Protein AF-A0A9P7E5F8-F1 (afdb_monomer)

pLDDT: mean 73.43, std 16.55, range [39.31, 91.19]

Radius of gyration: 19.7 Å; Cα contacts (8 Å, |Δi|>4): 73; chains: 1; bounding box: 58×40×44 Å

Secondary structure (DSSP, 8-state):
--HHHHHHHHHHHHHHT--HHHHHHHHHHHHHHHHHHHHHHHHHHHHHTTT-TT-GGGTTTTEEEETTEEEE--SHHHHHHHHHHHHHH-HHHHHHHHTSHHHHHHHTT--S----S-TT---

Solvent-accessible surface area (backbone atoms only — not comparable to full-atom values): 7312 Å² total; per-residue (Å²): 135,65,72,68,59,58,54,53,51,51,55,51,55,58,62,74,67,57,48,71,69,55,51,51,52,50,52,51,52,52,48,52,52,49,51,59,46,22,49,48,41,23,48,49,48,29,58,74,47,76,66,38,64,81,34,79,91,47,71,54,67,46,47,45,77,54,95,88,39,83,38,74,66,80,52,38,62,60,38,17,51,45,42,54,51,45,42,71,72,36,62,68,58,31,53,57,43,62,74,30,79,71,39,58,70,57,57,79,78,57,100,70,71,86,72,72,72,66,92,79,75,75,130

Structure (mmCIF, N/CA/C/O backbone):
data_AF-A0A9P7E5F8-F1
#
_entry.id   AF-A0A9P7E5F8-F1
#
loop_
_atom_site.group_PDB
_atom_site.id
_atom_site.type_symbol
_atom_site.label_atom_id
_atom_site.label_alt_id
_atom_site.label_comp_id
_atom_site.label_asym_id
_atom_site.label_entity_id
_atom_site.label_seq_id
_atom_site.pdbx_PDB_ins_code
_atom_site.Cartn_x
_atom_site.Cartn_y
_atom_site.Cartn_z
_atom_site.occupancy
_atom_site.B_iso_or_equiv
_atom_site.auth_seq_id
_atom_site.auth_comp_id
_atom_site.auth_asym_id
_atom_site.auth_atom_id
_atom_site.pdbx_PDB_model_num
ATOM 1 N N . MET A 1 1 ? 42.928 -17.035 -7.384 1.00 46.00 1 MET A N 1
ATOM 2 C CA . MET A 1 1 ? 42.720 -15.774 -8.132 1.00 46.00 1 MET A CA 1
ATOM 3 C C . MET A 1 1 ? 41.226 -15.575 -8.326 1.00 46.00 1 MET A C 1
ATOM 5 O O . MET A 1 1 ? 40.563 -16.441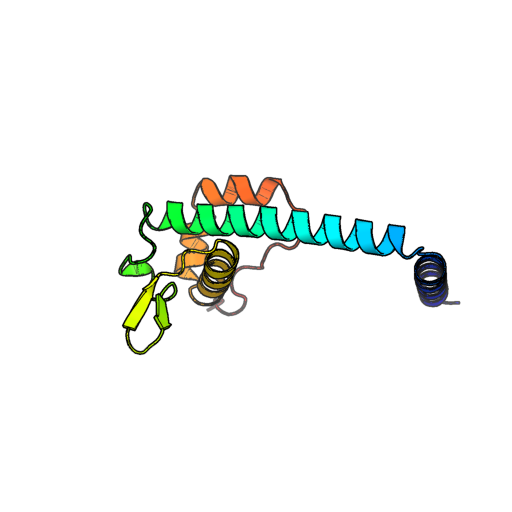 -8.877 1.00 46.00 1 MET A O 1
ATOM 9 N N . CYS A 1 2 ? 40.681 -14.532 -7.701 1.00 41.56 2 CYS A N 1
ATOM 10 C CA . CYS A 1 2 ? 39.291 -14.470 -7.251 1.00 41.56 2 CYS A CA 1
ATOM 11 C C . CYS A 1 2 ? 38.285 -14.128 -8.359 1.00 41.56 2 CYS A C 1
ATOM 13 O O . CYS A 1 2 ? 38.279 -13.017 -8.882 1.00 41.56 2 CYS A O 1
ATOM 15 N N . GLN A 1 3 ? 37.329 -15.032 -8.574 1.00 51.47 3 GLN A N 1
ATOM 16 C CA . GLN A 1 3 ? 36.102 -14.876 -9.376 1.00 51.47 3 GLN A CA 1
ATOM 17 C C . GLN A 1 3 ? 35.307 -13.589 -9.050 1.00 51.47 3 GLN A C 1
ATOM 19 O O . GLN A 1 3 ? 34.567 -13.068 -9.880 1.00 51.47 3 GLN A O 1
ATOM 24 N N . ARG A 1 4 ? 35.533 -13.017 -7.858 1.00 48.59 4 ARG A N 1
ATOM 25 C CA . ARG A 1 4 ? 34.990 -11.727 -7.409 1.00 48.59 4 ARG A CA 1
ATOM 26 C C . ARG A 1 4 ? 35.491 -10.516 -8.210 1.00 48.59 4 ARG A C 1
ATOM 28 O O . ARG A 1 4 ? 34.727 -9.576 -8.388 1.00 48.59 4 ARG A O 1
ATOM 35 N N . LEU A 1 5 ? 36.723 -10.532 -8.727 1.00 54.22 5 LEU A N 1
ATOM 36 C CA . LEU A 1 5 ? 37.266 -9.416 -9.518 1.00 54.22 5 LEU A CA 1
ATOM 37 C C . LEU A 1 5 ? 36.659 -9.358 -10.928 1.00 54.22 5 LEU A C 1
ATOM 39 O O . LEU A 1 5 ? 36.382 -8.273 -11.431 1.00 54.22 5 LEU A O 1
ATOM 43 N N . ILE A 1 6 ? 36.370 -10.517 -11.526 1.00 57.97 6 ILE A N 1
ATOM 44 C CA . ILE A 1 6 ? 35.762 -10.612 -12.862 1.00 57.97 6 ILE A CA 1
ATOM 45 C C . ILE A 1 6 ? 34.313 -10.093 -12.832 1.00 57.97 6 ILE A C 1
ATOM 47 O O . ILE A 1 6 ? 33.937 -9.305 -13.697 1.00 57.97 6 ILE A O 1
ATOM 51 N N . SER A 1 7 ? 33.530 -10.423 -11.794 1.00 55.06 7 SER A N 1
ATOM 52 C CA . SER A 1 7 ? 32.180 -9.856 -11.615 1.00 55.06 7 SER A CA 1
ATOM 53 C C . SER A 1 7 ? 32.179 -8.334 -11.445 1.00 55.06 7 SER A C 1
ATOM 55 O O . SER A 1 7 ? 31.315 -7.664 -12.008 1.00 55.06 7 SER A O 1
ATOM 57 N N . CYS A 1 8 ? 33.141 -7.768 -10.706 1.00 48.47 8 CYS A N 1
ATOM 58 C CA . CYS A 1 8 ? 33.227 -6.316 -10.518 1.00 48.47 8 CYS A CA 1
ATOM 59 C C . CYS A 1 8 ? 33.588 -5.583 -11.817 1.00 48.47 8 CYS A C 1
ATOM 61 O O . CYS A 1 8 ? 33.011 -4.538 -12.108 1.00 48.47 8 CYS A O 1
ATOM 63 N N . ILE A 1 9 ? 34.495 -6.142 -12.622 1.00 61.97 9 ILE A N 1
ATOM 64 C CA . ILE A 1 9 ? 34.887 -5.553 -13.909 1.00 61.97 9 ILE A CA 1
ATOM 65 C C . ILE A 1 9 ? 33.726 -5.620 -14.911 1.00 61.97 9 ILE A C 1
ATOM 67 O O . ILE A 1 9 ? 33.455 -4.630 -15.586 1.00 61.97 9 ILE A O 1
ATOM 71 N N . ILE A 1 10 ? 32.977 -6.728 -14.963 1.00 61.19 10 ILE A N 1
ATOM 72 C CA . ILE A 1 10 ? 31.788 -6.838 -15.827 1.00 61.19 10 ILE A CA 1
ATOM 73 C C . ILE A 1 10 ? 30.707 -5.827 -15.407 1.00 61.19 10 ILE A C 1
ATOM 75 O O . ILE A 1 10 ? 30.150 -5.146 -16.267 1.00 61.19 10 ILE A O 1
ATOM 79 N N . ALA A 1 11 ? 30.457 -5.654 -14.104 1.00 59.22 11 ALA A N 1
ATOM 80 C CA . ALA A 1 11 ? 29.506 -4.657 -13.604 1.00 59.22 11 ALA A CA 1
ATOM 81 C C . ALA A 1 11 ? 29.926 -3.211 -13.944 1.00 59.22 11 ALA A C 1
ATOM 83 O O . ALA A 1 11 ? 29.087 -2.406 -14.350 1.00 59.22 11 ALA A O 1
ATOM 84 N N . LEU A 1 12 ? 31.223 -2.894 -13.845 1.00 59.19 12 LEU A N 1
ATOM 85 C CA . LEU A 1 12 ? 31.776 -1.581 -14.204 1.00 59.19 12 LEU A CA 1
ATOM 86 C C . LEU A 1 12 ? 31.715 -1.310 -15.716 1.00 59.19 12 LEU A C 1
ATOM 88 O O . LEU A 1 12 ? 31.374 -0.205 -16.130 1.00 59.19 12 LEU A O 1
ATOM 92 N N . VAL A 1 13 ? 31.989 -2.311 -16.558 1.00 59.72 13 VAL A N 1
ATOM 93 C CA . VAL A 1 13 ? 31.938 -2.167 -18.025 1.00 59.72 13 VAL A CA 1
ATOM 94 C C . VAL A 1 13 ? 30.499 -2.010 -18.531 1.00 59.72 13 VAL A C 1
ATOM 96 O O . VAL A 1 13 ? 30.261 -1.225 -19.451 1.00 59.72 13 VAL A O 1
ATOM 99 N N . VAL A 1 14 ? 29.531 -2.699 -17.916 1.00 61.72 14 VAL A N 1
ATOM 100 C CA . VAL A 1 14 ? 28.099 -2.540 -18.228 1.00 61.72 14 VAL A CA 1
ATOM 101 C C . VAL A 1 14 ? 27.588 -1.161 -17.794 1.00 61.72 14 VAL A C 1
ATOM 103 O O . VAL A 1 14 ? 26.843 -0.530 -18.542 1.00 61.72 14 VAL A O 1
ATOM 106 N N . ALA A 1 15 ? 28.038 -0.649 -16.645 1.00 59.59 15 ALA A N 1
ATOM 107 C CA . ALA A 1 15 ? 27.686 0.695 -16.186 1.00 59.59 15 ALA A CA 1
ATOM 108 C C . ALA A 1 15 ? 28.272 1.807 -17.084 1.00 59.59 15 ALA A C 1
ATOM 110 O O . ALA A 1 15 ? 27.586 2.788 -17.361 1.00 59.59 15 ALA A O 1
ATOM 111 N N . SER A 1 16 ? 29.494 1.633 -17.604 1.00 59.56 16 SER A N 1
ATOM 112 C CA . SER A 1 16 ? 30.197 2.644 -18.418 1.00 59.56 16 SER A CA 1
ATOM 113 C C . SER A 1 16 ? 29.735 2.761 -19.880 1.00 59.56 16 SER A C 1
ATOM 115 O O . SER A 1 16 ? 30.150 3.692 -20.566 1.00 59.56 16 SER A O 1
ATOM 117 N N . ARG A 1 17 ? 28.885 1.855 -20.391 1.00 59.62 17 ARG A N 1
ATOM 118 C CA . ARG A 1 17 ? 28.356 1.902 -21.779 1.00 59.62 17 ARG A CA 1
ATOM 119 C C . ARG A 1 17 ? 26.875 2.266 -21.880 1.00 59.62 17 ARG A C 1
ATOM 121 O O . ARG A 1 17 ? 26.296 2.190 -22.966 1.00 59.62 17 ARG A O 1
ATOM 128 N N . MET A 1 18 ? 26.235 2.634 -20.776 1.00 59.28 18 MET A N 1
ATOM 129 C CA . MET A 1 18 ? 24.799 2.883 -20.782 1.00 59.28 18 MET A CA 1
ATOM 130 C C . MET A 1 18 ? 24.519 4.295 -21.306 1.00 59.28 18 MET A C 1
ATOM 132 O O . MET A 1 18 ? 24.746 5.291 -20.626 1.00 59.28 18 MET A O 1
ATOM 136 N N . SER A 1 19 ? 24.045 4.386 -22.550 1.00 68.06 19 SER A N 1
ATOM 137 C CA . SER A 1 19 ? 23.567 5.651 -23.111 1.00 68.06 19 SER A CA 1
ATOM 138 C C . SER A 1 19 ? 22.427 6.207 -22.252 1.00 68.06 19 SER A C 1
ATOM 140 O O . SER A 1 19 ? 21.652 5.442 -21.673 1.00 68.06 19 SER A O 1
ATOM 142 N N . HIS A 1 20 ? 22.283 7.535 -22.201 1.00 67.75 20 HIS A N 1
ATOM 143 C CA . HIS A 1 20 ? 21.182 8.190 -21.483 1.00 67.75 20 HIS A CA 1
ATOM 144 C C . HIS A 1 20 ? 19.818 7.576 -21.857 1.00 67.75 20 HIS A C 1
ATOM 146 O O . HIS A 1 20 ? 19.007 7.282 -20.989 1.00 67.75 20 HIS A O 1
ATOM 152 N N . VAL A 1 21 ? 19.616 7.248 -23.140 1.00 62.84 21 VAL A N 1
ATOM 153 C CA . VAL A 1 21 ? 18.409 6.574 -23.651 1.00 62.84 21 VAL A CA 1
ATOM 154 C C . VAL A 1 21 ? 18.222 5.165 -23.066 1.00 62.84 21 VAL A C 1
ATOM 156 O O . VAL A 1 21 ? 17.094 4.771 -22.772 1.00 62.84 21 VAL A O 1
ATOM 159 N N . GLY A 1 22 ? 19.298 4.394 -22.880 1.00 77.94 22 GLY A N 1
ATOM 160 C CA . GLY A 1 22 ? 19.247 3.077 -22.235 1.00 77.94 22 GLY A CA 1
ATOM 161 C C . GLY A 1 22 ? 18.888 3.165 -20.751 1.00 77.94 22 GLY A C 1
ATOM 162 O O . GLY A 1 22 ? 18.049 2.401 -20.275 1.00 77.94 22 GLY A O 1
ATOM 163 N N . TYR A 1 23 ? 19.452 4.149 -20.046 1.00 79.31 23 TYR A N 1
ATOM 164 C CA . TYR A 1 23 ? 19.121 4.420 -18.648 1.00 79.31 23 TYR A CA 1
ATOM 165 C C . TYR A 1 23 ? 17.662 4.868 -18.480 1.00 79.31 23 TYR A C 1
ATOM 167 O O . TYR A 1 23 ? 16.944 4.304 -17.656 1.00 79.31 23 TYR A O 1
ATOM 175 N N . THR A 1 24 ? 17.178 5.805 -19.304 1.00 81.38 24 THR A N 1
ATOM 176 C CA . THR A 1 24 ? 15.774 6.250 -19.267 1.00 81.38 24 THR A CA 1
ATOM 177 C C . THR A 1 24 ? 14.812 5.094 -19.535 1.00 81.38 24 THR A C 1
ATOM 179 O O . THR A 1 24 ? 13.862 4.911 -18.780 1.00 81.38 24 THR A O 1
ATOM 182 N N . LYS A 1 25 ? 15.089 4.242 -20.534 1.00 81.81 25 LYS A N 1
ATOM 183 C CA . LYS A 1 25 ? 14.259 3.058 -20.821 1.00 81.81 25 LYS A CA 1
ATOM 184 C C . LYS A 1 25 ? 14.213 2.075 -19.652 1.00 81.81 25 LYS A C 1
ATOM 186 O O . LYS A 1 25 ? 13.159 1.503 -19.379 1.00 81.81 25 LYS A O 1
ATOM 191 N N . LEU A 1 26 ? 15.336 1.879 -18.961 1.00 84.38 26 LEU A N 1
ATOM 192 C CA . LEU A 1 26 ? 15.389 1.039 -17.766 1.00 84.38 26 LEU A CA 1
ATOM 193 C C . LEU A 1 26 ? 14.565 1.649 -16.624 1.00 84.38 26 LEU A C 1
ATOM 195 O O . LEU A 1 26 ? 13.776 0.942 -16.000 1.00 84.38 26 LEU A O 1
ATOM 199 N N . CYS A 1 27 ? 14.695 2.954 -16.381 1.00 88.00 27 CYS A N 1
ATOM 200 C CA . CYS A 1 27 ? 13.892 3.669 -15.390 1.00 88.00 27 CYS A CA 1
ATOM 201 C C . CYS A 1 27 ? 12.393 3.576 -15.697 1.00 88.00 27 CYS A C 1
ATOM 203 O O . CYS A 1 27 ? 11.612 3.259 -14.800 1.00 88.00 27 CYS A O 1
ATOM 205 N N . ASP A 1 28 ? 11.996 3.756 -16.956 1.00 86.31 28 ASP A N 1
ATOM 206 C CA . ASP A 1 28 ? 10.604 3.627 -17.388 1.00 86.31 28 ASP A CA 1
ATOM 207 C C . ASP A 1 28 ? 10.080 2.204 -17.188 1.00 86.31 28 ASP A C 1
ATOM 209 O O . ASP A 1 28 ? 8.967 2.013 -16.697 1.00 86.31 28 ASP A O 1
ATOM 213 N N . ALA A 1 29 ? 10.877 1.189 -17.532 1.00 84.38 29 ALA A N 1
ATOM 214 C CA . ALA A 1 29 ? 10.509 -0.208 -17.326 1.00 84.38 29 ALA A CA 1
ATOM 215 C C . ALA A 1 29 ? 10.315 -0.524 -15.834 1.00 84.38 29 ALA A C 1
ATOM 217 O O . ALA A 1 29 ? 9.296 -1.106 -15.452 1.00 84.38 29 ALA A O 1
ATOM 218 N N . LEU A 1 30 ? 11.243 -0.082 -14.981 1.00 87.31 30 LEU A N 1
ATOM 219 C CA . LEU A 1 30 ? 11.145 -0.240 -13.528 1.00 87.31 30 LEU A CA 1
ATOM 220 C C . LEU A 1 30 ? 9.939 0.513 -12.960 1.00 87.31 30 LEU A C 1
ATOM 222 O O . LEU A 1 30 ? 9.241 -0.011 -12.091 1.00 87.31 30 LEU A O 1
ATOM 226 N N . GLN A 1 31 ? 9.659 1.715 -13.461 1.00 85.25 31 GLN A N 1
ATOM 227 C CA . GLN A 1 31 ? 8.507 2.500 -13.035 1.00 85.25 31 GLN A CA 1
ATOM 228 C C . GLN A 1 31 ? 7.194 1.813 -13.419 1.00 85.25 31 GLN A C 1
ATOM 230 O O . GLN A 1 31 ? 6.311 1.682 -12.574 1.00 85.25 31 GLN A O 1
ATOM 235 N N . ARG A 1 32 ? 7.075 1.298 -14.649 1.00 83.81 32 ARG A N 1
ATOM 236 C CA . ARG A 1 32 ? 5.898 0.527 -15.091 1.00 83.81 32 ARG A CA 1
ATOM 237 C C . ARG A 1 32 ? 5.687 -0.718 -14.239 1.00 83.81 32 ARG A C 1
ATOM 239 O O . ARG A 1 32 ? 4.560 -0.990 -13.837 1.00 83.81 32 ARG A O 1
ATOM 246 N N . GLN A 1 33 ? 6.757 -1.447 -13.919 1.00 82.44 33 GLN A N 1
ATOM 247 C CA . GLN A 1 33 ? 6.673 -2.613 -13.037 1.00 82.44 33 GLN A CA 1
ATOM 248 C C . GLN A 1 33 ? 6.191 -2.238 -11.631 1.00 82.44 33 GLN A C 1
ATOM 250 O O . GLN A 1 33 ? 5.327 -2.923 -11.084 1.00 82.44 33 GLN A O 1
ATOM 255 N N . ARG A 1 34 ? 6.711 -1.143 -11.060 1.00 85.88 34 ARG A N 1
ATOM 256 C CA . ARG A 1 34 ? 6.285 -0.636 -9.745 1.00 85.88 34 ARG A CA 1
ATOM 257 C C . ARG A 1 34 ? 4.816 -0.235 -9.750 1.00 85.88 34 ARG A C 1
ATOM 259 O O . ARG A 1 34 ? 4.082 -0.699 -8.892 1.00 85.88 34 ARG A O 1
ATOM 266 N N . VAL A 1 35 ? 4.373 0.524 -10.753 1.00 86.50 35 VAL A N 1
ATOM 267 C CA . VAL A 1 35 ? 2.962 0.923 -10.896 1.00 86.50 35 VAL A CA 1
ATOM 268 C C . VAL A 1 35 ? 2.060 -0.302 -11.031 1.00 86.50 35 VAL A C 1
ATOM 270 O O . VAL A 1 35 ? 1.085 -0.422 -10.302 1.00 86.50 35 VAL A O 1
ATOM 273 N N . ALA A 1 36 ? 2.413 -1.257 -11.896 1.00 85.00 36 ALA A N 1
ATOM 274 C CA . ALA A 1 36 ? 1.627 -2.477 -12.069 1.00 85.00 36 ALA A CA 1
ATOM 275 C C . ALA A 1 36 ? 1.549 -3.317 -10.786 1.00 85.00 36 ALA A C 1
ATOM 277 O O . ALA A 1 36 ? 0.560 -4.017 -10.566 1.00 85.00 36 ALA A O 1
ATOM 278 N N . ARG A 1 37 ? 2.597 -3.290 -9.956 1.00 84.94 37 ARG A N 1
ATOM 279 C CA . 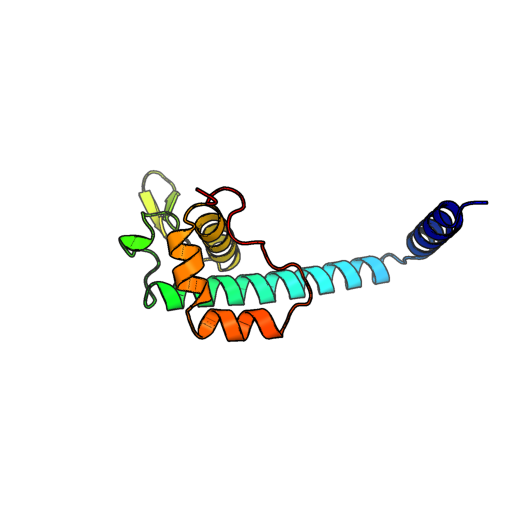ARG A 1 37 ? 2.591 -3.918 -8.635 1.00 84.94 37 ARG A CA 1
ATOM 280 C C . ARG A 1 37 ? 1.702 -3.148 -7.663 1.00 84.94 37 ARG A C 1
ATOM 282 O O . ARG A 1 37 ? 0.856 -3.766 -7.035 1.00 84.94 37 ARG A O 1
ATOM 289 N N . ASP A 1 38 ? 1.852 -1.831 -7.569 1.00 86.56 38 ASP A N 1
ATOM 290 C CA . ASP A 1 38 ? 1.065 -1.008 -6.649 1.00 86.56 38 ASP A CA 1
ATOM 291 C C . ASP A 1 38 ? -0.435 -1.081 -6.977 1.00 86.56 38 ASP A C 1
ATOM 293 O O . ASP A 1 38 ? -1.253 -1.238 -6.078 1.00 86.56 38 ASP A O 1
ATOM 297 N N . THR A 1 39 ? -0.819 -1.077 -8.256 1.00 88.19 39 THR A N 1
ATOM 298 C CA . THR A 1 39 ? -2.219 -1.283 -8.662 1.00 88.19 39 THR A CA 1
ATOM 299 C C . THR A 1 39 ? -2.753 -2.643 -8.208 1.00 88.19 39 THR A C 1
ATOM 301 O O . THR A 1 39 ? -3.881 -2.728 -7.724 1.00 88.19 39 THR A O 1
ATOM 304 N N . ARG A 1 40 ? -1.947 -3.709 -8.305 1.00 86.31 40 ARG A N 1
ATOM 305 C CA . ARG A 1 40 ? -2.326 -5.048 -7.822 1.00 86.31 40 ARG A CA 1
ATOM 306 C C . ARG A 1 40 ? -2.458 -5.091 -6.303 1.00 86.31 40 ARG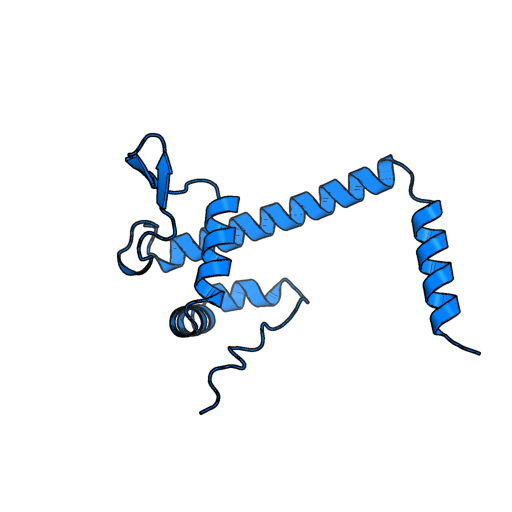 A C 1
ATOM 308 O O . ARG A 1 40 ? -3.481 -5.545 -5.807 1.00 86.31 40 ARG A O 1
ATOM 315 N N . ASP A 1 41 ? -1.470 -4.573 -5.579 1.00 86.44 41 ASP A N 1
ATOM 316 C CA . ASP A 1 41 ? -1.465 -4.523 -4.112 1.00 86.44 41 ASP A CA 1
ATOM 317 C C . ASP A 1 41 ? -2.644 -3.677 -3.585 1.00 86.44 41 ASP A C 1
ATOM 319 O O . ASP A 1 41 ? -3.297 -4.044 -2.610 1.00 86.44 41 ASP A O 1
ATOM 323 N N . ALA A 1 42 ? -2.974 -2.570 -4.255 1.00 88.81 42 ALA A N 1
ATOM 324 C CA . ALA A 1 42 ? -4.128 -1.744 -3.913 1.00 88.81 42 ALA A CA 1
ATOM 325 C C . ALA A 1 42 ? -5.462 -2.445 -4.207 1.00 88.81 42 ALA A C 1
ATOM 327 O O . ALA A 1 42 ? -6.394 -2.351 -3.407 1.00 88.81 42 ALA A O 1
ATOM 328 N N . ALA A 1 43 ? -5.567 -3.161 -5.331 1.00 88.94 43 ALA A N 1
ATOM 329 C CA . ALA A 1 43 ? -6.748 -3.958 -5.661 1.00 88.94 43 ALA A CA 1
ATOM 330 C C . ALA A 1 43 ? -6.947 -5.116 -4.671 1.00 88.94 43 ALA A C 1
ATOM 332 O O . ALA A 1 43 ? -8.074 -5.366 -4.244 1.00 88.94 43 ALA A O 1
ATOM 333 N N . ALA A 1 44 ? -5.858 -5.768 -4.260 1.00 86.56 44 ALA A N 1
ATOM 334 C CA . ALA A 1 44 ? -5.833 -6.778 -3.209 1.00 86.56 44 ALA A CA 1
ATOM 335 C C . ALA A 1 44 ? -6.352 -6.216 -1.880 1.00 86.56 44 ALA A C 1
ATOM 337 O O . ALA A 1 44 ? -7.310 -6.755 -1.331 1.00 86.56 44 ALA A O 1
ATOM 338 N N . ALA A 1 45 ? -5.802 -5.086 -1.422 1.00 88.56 45 ALA A N 1
ATOM 339 C CA . ALA A 1 45 ? -6.255 -4.418 -0.203 1.00 88.56 45 ALA A CA 1
ATOM 340 C C . ALA A 1 45 ? -7.752 -4.080 -0.266 1.00 88.56 45 ALA A C 1
ATOM 342 O O . ALA A 1 45 ? -8.512 -4.416 0.640 1.00 88.56 45 ALA A O 1
ATOM 343 N N . ARG A 1 46 ? -8.205 -3.465 -1.367 1.00 89.56 46 ARG A N 1
ATOM 344 C CA . ARG A 1 46 ? -9.626 -3.143 -1.567 1.00 89.56 46 ARG A CA 1
ATOM 345 C C . ARG A 1 46 ? -10.487 -4.402 -1.524 1.00 89.56 46 ARG A C 1
ATOM 347 O O . ARG A 1 46 ? -11.486 -4.402 -0.822 1.00 89.56 46 ARG A O 1
ATOM 354 N N . SER A 1 47 ? -10.096 -5.466 -2.220 1.00 88.06 47 SER A N 1
ATOM 355 C CA . SER A 1 47 ? -10.858 -6.722 -2.256 1.00 88.06 47 SER A CA 1
ATOM 356 C C . SER A 1 47 ? -10.922 -7.390 -0.882 1.00 88.06 47 SER A C 1
ATOM 358 O O . SER A 1 47 ? -11.984 -7.856 -0.478 1.00 88.06 47 SER A O 1
ATOM 360 N N . PHE A 1 48 ? -9.819 -7.367 -0.130 1.00 85.94 48 PHE A N 1
ATOM 361 C CA . PHE A 1 48 ? -9.739 -7.936 1.214 1.00 85.94 48 PHE A CA 1
ATOM 362 C C . PHE A 1 48 ? -10.692 -7.247 2.200 1.00 85.94 48 PHE A C 1
ATOM 364 O O . PHE A 1 48 ? -11.340 -7.914 3.001 1.00 85.94 48 PHE A O 1
ATOM 371 N N . PHE A 1 49 ? -10.835 -5.922 2.109 1.00 85.94 49 PHE A N 1
ATOM 372 C CA . PHE A 1 49 ? -11.768 -5.157 2.945 1.00 85.94 49 PHE A CA 1
ATOM 373 C C . PHE A 1 49 ? -13.161 -4.974 2.312 1.00 85.94 49 PHE A C 1
ATOM 375 O O . PHE A 1 49 ? -13.895 -4.057 2.684 1.00 85.94 49 PHE A O 1
ATOM 382 N N . GLY A 1 50 ? -13.537 -5.800 1.328 1.00 83.19 50 GLY A N 1
ATOM 383 C CA . GLY A 1 50 ? -14.866 -5.744 0.703 1.00 83.19 50 GLY A CA 1
ATOM 384 C C . GLY A 1 50 ? -15.157 -4.434 -0.042 1.00 83.19 50 GLY A C 1
ATOM 385 O O . GLY A 1 50 ? -16.296 -3.987 -0.110 1.00 83.19 50 GLY A O 1
ATOM 386 N N . GLY A 1 51 ? -14.121 -3.778 -0.559 1.00 83.38 51 GLY A N 1
ATOM 387 C CA . GLY A 1 51 ? -14.186 -2.502 -1.271 1.00 83.38 51 GLY A CA 1
ATOM 388 C C . GLY A 1 51 ? -14.090 -1.266 -0.374 1.00 83.38 51 GLY A C 1
ATOM 389 O O . GLY A 1 51 ? -13.945 -0.162 -0.900 1.00 83.38 51 GLY A O 1
ATOM 390 N N . ASN A 1 52 ? -14.112 -1.420 0.955 1.00 85.31 52 ASN A N 1
ATOM 391 C CA . ASN A 1 52 ? -14.080 -0.296 1.887 1.00 85.31 52 ASN A CA 1
ATOM 392 C C . ASN A 1 52 ? -12.764 -0.230 2.676 1.00 85.31 52 ASN A C 1
ATOM 394 O O . ASN A 1 52 ? -12.556 -0.959 3.639 1.00 85.31 52 ASN A O 1
ATOM 398 N N . LEU A 1 53 ? -11.885 0.708 2.315 1.00 85.12 53 LEU A N 1
ATOM 399 C CA . LEU A 1 53 ? -10.625 0.936 3.040 1.00 85.12 53 LEU A CA 1
ATOM 400 C C . LEU A 1 53 ? -10.820 1.629 4.404 1.00 85.12 53 LEU A C 1
ATOM 402 O O . LEU A 1 53 ? -9.857 1.761 5.157 1.00 85.12 53 LEU A O 1
ATOM 406 N N . ASP A 1 54 ? -12.043 2.059 4.731 1.00 84.88 54 ASP A N 1
ATOM 407 C CA . ASP A 1 54 ? -12.428 2.551 6.060 1.00 84.88 54 ASP A CA 1
ATOM 408 C C . ASP A 1 54 ? -13.056 1.461 6.950 1.00 84.88 54 ASP A C 1
ATOM 410 O O . ASP A 1 54 ? -13.821 1.724 7.878 1.00 84.88 54 ASP A O 1
ATOM 414 N N . HIS A 1 55 ? -12.789 0.193 6.647 1.00 80.12 55 HIS A N 1
ATOM 415 C CA . HIS A 1 55 ? -13.269 -0.900 7.479 1.00 80.12 55 HIS A CA 1
ATOM 416 C C . HIS A 1 55 ? -12.612 -0.862 8.872 1.00 80.12 55 HIS A C 1
ATOM 418 O O . HIS A 1 55 ? -11.423 -0.565 8.997 1.00 80.12 55 HIS A O 1
ATOM 424 N N . LEU A 1 56 ? -13.344 -1.248 9.926 1.00 78.81 56 LEU A N 1
ATOM 425 C CA . LEU A 1 56 ? -12.816 -1.314 11.303 1.00 78.81 56 LEU A CA 1
ATOM 426 C C . LEU A 1 56 ? -11.549 -2.182 11.401 1.00 78.81 56 LEU A C 1
ATOM 428 O O . LEU A 1 56 ? -10.610 -1.847 12.117 1.00 78.81 56 LEU A O 1
ATOM 432 N N . ALA A 1 57 ? -11.498 -3.259 10.613 1.00 73.94 57 ALA A N 1
ATOM 433 C CA . ALA A 1 57 ? -10.336 -4.148 10.515 1.00 73.94 57 ALA A CA 1
ATOM 434 C C . ALA A 1 57 ? -9.077 -3.471 9.941 1.00 73.94 57 ALA A C 1
ATOM 436 O O . ALA A 1 57 ? -7.974 -3.937 10.197 1.00 73.94 57 ALA A O 1
ATOM 437 N N . ALA A 1 58 ? -9.222 -2.379 9.184 1.00 77.81 58 ALA A N 1
ATOM 438 C CA . ALA A 1 58 ? -8.093 -1.602 8.685 1.00 77.81 58 ALA A CA 1
ATOM 439 C C . ALA A 1 58 ? -7.541 -0.616 9.729 1.00 77.81 58 ALA A C 1
ATOM 441 O O . ALA A 1 58 ? -6.534 0.036 9.463 1.00 77.81 58 ALA A O 1
ATOM 442 N N . GLN A 1 59 ? -8.202 -0.471 10.888 1.00 79.75 59 GLN A N 1
ATOM 443 C CA . GLN A 1 59 ? -7.770 0.361 12.022 1.00 79.75 59 GLN A CA 1
ATOM 444 C C . GLN A 1 59 ? -7.405 1.809 11.635 1.00 79.75 59 GLN A C 1
ATOM 446 O O . GLN A 1 59 ? -6.552 2.443 12.247 1.00 79.75 59 GLN A O 1
ATOM 451 N N . GLY A 1 60 ? -8.027 2.345 10.579 1.00 83.31 60 GLY A N 1
ATOM 452 C CA . GLY A 1 60 ? -7.717 3.680 10.065 1.00 83.31 60 GLY A CA 1
ATOM 453 C C . GLY A 1 60 ? -6.346 3.818 9.386 1.00 83.31 60 GLY A C 1
ATOM 454 O O . GLY A 1 60 ? -5.946 4.936 9.079 1.00 83.31 60 GLY A O 1
ATOM 455 N N 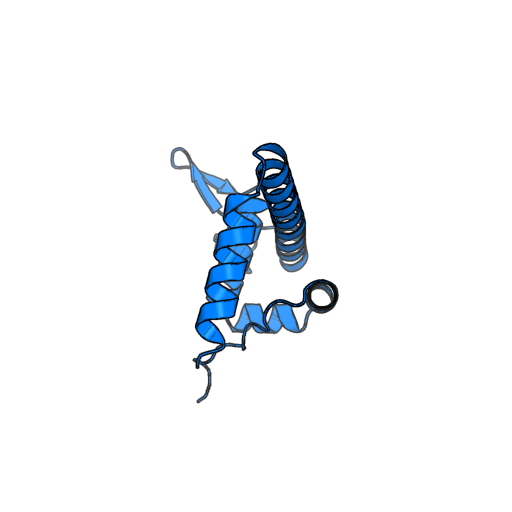. MET A 1 61 ? -5.637 2.726 9.082 1.00 85.81 61 MET A N 1
ATOM 456 C CA . MET A 1 61 ? -4.301 2.752 8.457 1.00 85.81 61 MET A CA 1
ATOM 457 C C . MET A 1 61 ? -4.287 3.387 7.060 1.00 85.81 61 MET A C 1
ATOM 459 O O . MET A 1 61 ? -3.270 3.934 6.631 1.00 85.81 61 MET A O 1
ATOM 463 N N . PHE A 1 62 ? -5.426 3.362 6.363 1.00 90.00 62 PHE A N 1
ATOM 464 C CA . PHE A 1 62 ? -5.618 4.035 5.075 1.00 90.00 62 PHE A CA 1
ATOM 465 C C . PHE A 1 62 ? -6.149 5.466 5.214 1.00 90.00 62 PHE A C 1
ATOM 467 O O . PHE A 1 62 ? -6.543 6.069 4.216 1.00 90.00 62 PHE A O 1
ATOM 474 N N . LYS A 1 63 ? -6.183 6.034 6.423 1.00 89.88 63 LYS A N 1
ATOM 475 C CA . LYS A 1 63 ? -6.535 7.437 6.649 1.00 89.88 63 LYS A CA 1
ATOM 476 C C . LYS A 1 63 ? -5.282 8.275 6.846 1.00 89.88 63 LYS A C 1
ATOM 478 O O . LYS A 1 63 ? -4.286 7.837 7.411 1.00 89.88 63 LYS A O 1
ATOM 483 N N . TYR A 1 64 ? -5.350 9.518 6.396 1.00 89.12 64 TYR A N 1
ATOM 484 C CA . TYR A 1 64 ? -4.349 10.536 6.674 1.00 89.12 64 TYR A CA 1
ATOM 485 C C . TYR A 1 64 ? -5.036 11.846 7.052 1.00 89.12 64 TYR A C 1
ATOM 487 O O . TYR A 1 64 ? -6.145 12.130 6.597 1.00 89.12 64 TYR A O 1
ATOM 4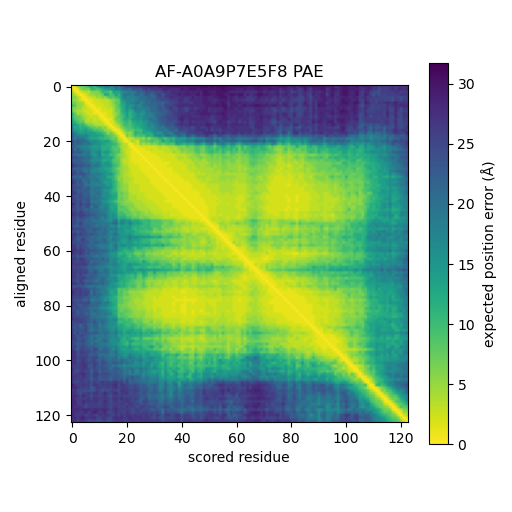95 N N . ALA A 1 65 ? -4.390 12.656 7.888 1.00 86.88 65 ALA A N 1
ATOM 496 C CA . ALA A 1 65 ? -4.911 13.968 8.242 1.00 86.88 65 ALA A CA 1
ATOM 497 C C . ALA A 1 65 ? -4.552 14.984 7.151 1.00 86.88 65 ALA A C 1
ATOM 499 O O . ALA A 1 65 ? -3.383 15.137 6.785 1.00 86.88 65 ALA A O 1
ATOM 500 N N . LYS A 1 66 ? -5.550 15.709 6.643 1.00 89.06 66 LYS A N 1
ATOM 501 C CA . LYS A 1 66 ? -5.342 16.874 5.777 1.00 89.06 66 LYS A CA 1
ATOM 502 C C . LYS A 1 66 ? -6.186 18.026 6.295 1.00 89.06 66 LYS A C 1
ATOM 504 O O . LYS A 1 66 ? -7.404 17.908 6.365 1.00 89.06 66 LYS A O 1
ATOM 509 N N . SER A 1 67 ? -5.529 19.130 6.653 1.00 88.56 67 SER A N 1
ATOM 510 C CA . SER A 1 67 ? -6.193 20.311 7.226 1.00 88.56 67 SER A CA 1
ATOM 511 C C . SER A 1 67 ? -7.043 19.976 8.464 1.00 88.56 67 SER A C 1
ATOM 513 O O . SER A 1 67 ? -8.157 20.462 8.603 1.00 88.56 67 SER A O 1
ATOM 515 N N . GLY A 1 68 ? -6.544 19.086 9.330 1.00 88.00 68 GLY A N 1
ATOM 516 C CA . GLY A 1 68 ? -7.245 18.648 10.545 1.00 88.00 68 GLY A CA 1
ATOM 517 C C . GLY A 1 68 ? -8.380 17.639 10.325 1.00 88.00 68 GLY A C 1
ATOM 518 O O . GLY A 1 68 ? -8.901 17.108 11.298 1.00 88.00 68 GLY A O 1
ATOM 519 N N . LEU A 1 69 ? -8.735 17.322 9.076 1.00 87.56 69 LEU A N 1
ATOM 520 C CA . LEU A 1 69 ? -9.796 16.367 8.757 1.00 87.56 69 LEU A CA 1
ATOM 521 C C . LEU A 1 69 ? -9.212 15.009 8.327 1.00 87.56 69 LEU A C 1
ATOM 523 O O . LEU A 1 69 ? -8.261 14.980 7.533 1.00 87.56 69 LEU A O 1
ATOM 527 N N . PRO A 1 70 ? -9.763 13.878 8.813 1.00 85.94 70 PRO A N 1
ATOM 528 C CA . PRO A 1 70 ? -9.355 12.556 8.362 1.00 85.94 70 PRO A CA 1
ATOM 529 C C . PRO A 1 70 ? -9.829 12.334 6.924 1.00 85.94 70 PRO A C 1
ATOM 531 O O . PRO A 1 70 ? -11.015 12.442 6.616 1.00 85.94 70 PRO A O 1
ATOM 534 N N . LYS A 1 71 ? -8.895 12.008 6.033 1.00 87.88 71 LYS A N 1
ATOM 535 C CA . LYS A 1 71 ? -9.165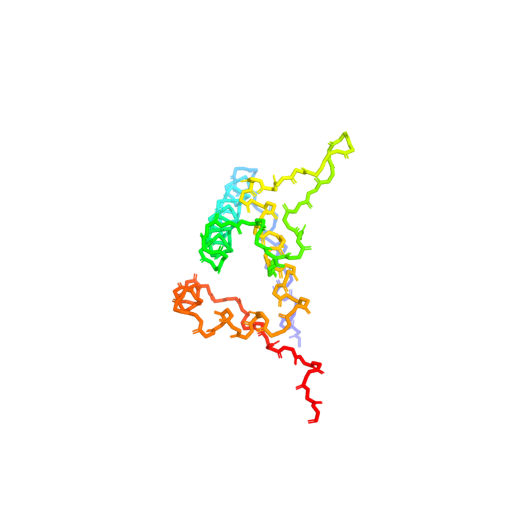 11.720 4.626 1.00 87.88 71 LYS A CA 1
ATOM 536 C C . LYS A 1 71 ? -8.683 10.323 4.267 1.00 87.88 71 LYS A C 1
ATOM 538 O O . LYS A 1 71 ? -7.607 9.904 4.686 1.00 87.88 71 LYS A O 1
ATOM 543 N N . LEU A 1 72 ? -9.480 9.610 3.476 1.00 90.06 72 LEU A N 1
ATOM 544 C CA . LEU A 1 72 ? -9.135 8.279 2.993 1.00 90.06 72 LEU A CA 1
ATOM 545 C C . LEU A 1 72 ? -8.103 8.363 1.859 1.00 90.06 72 LEU A C 1
ATOM 547 O O . LEU A 1 72 ? -8.203 9.218 0.971 1.00 90.06 72 LEU A O 1
ATOM 551 N N . MET A 1 73 ? -7.120 7.467 1.879 1.00 90.31 73 MET A N 1
ATOM 552 C CA . MET A 1 73 ? -6.171 7.285 0.788 1.00 90.31 73 MET A CA 1
ATOM 553 C C . MET A 1 73 ? -6.898 6.730 -0.434 1.00 90.31 73 MET A C 1
ATOM 555 O O . MET A 1 73 ? -7.558 5.697 -0.374 1.00 90.31 73 MET A O 1
ATOM 559 N N . ASN A 1 74 ? -6.763 7.428 -1.557 1.00 88.50 74 ASN A N 1
ATOM 560 C CA . ASN A 1 74 ? -7.375 7.038 -2.824 1.00 88.50 74 ASN A CA 1
ATOM 561 C C . ASN A 1 74 ? -6.350 6.579 -3.869 1.00 88.50 74 ASN A C 1
ATOM 563 O O . ASN A 1 74 ? -6.703 5.825 -4.771 1.00 88.50 74 ASN A O 1
ATOM 567 N N . LYS A 1 75 ? -5.089 7.008 -3.752 1.00 90.25 75 LYS A N 1
ATOM 568 C CA . LYS A 1 75 ? -4.022 6.656 -4.691 1.00 90.25 75 LYS A CA 1
ATOM 569 C C . LYS A 1 75 ? -3.549 5.226 -4.457 1.00 90.25 75 LYS A C 1
ATOM 571 O O . LYS A 1 75 ? -3.165 4.886 -3.341 1.00 90.25 75 LYS A O 1
ATOM 576 N N . ASP A 1 76 ? -3.477 4.438 -5.527 1.00 90.44 76 ASP A N 1
ATOM 577 C CA . ASP A 1 76 ? -3.024 3.043 -5.473 1.00 90.44 76 ASP A CA 1
ATOM 578 C C . ASP A 1 76 ? -1.638 2.903 -4.837 1.00 90.44 76 ASP A C 1
ATOM 580 O O . ASP A 1 76 ? -1.437 2.023 -4.016 1.00 90.44 76 ASP A O 1
ATOM 584 N N . VAL A 1 77 ? -0.708 3.815 -5.130 1.00 89.62 77 VAL A N 1
ATOM 585 C CA . VAL A 1 77 ? 0.646 3.804 -4.544 1.00 89.62 77 VAL A CA 1
ATOM 586 C C . VAL A 1 77 ? 0.612 3.929 -3.016 1.00 89.62 77 VAL A C 1
ATOM 588 O O . VAL A 1 77 ? 1.334 3.222 -2.312 1.00 89.62 77 VAL A O 1
ATOM 591 N N . ASP A 1 78 ? -0.236 4.815 -2.487 1.00 91.06 78 ASP A N 1
ATOM 592 C CA . ASP A 1 78 ? -0.346 5.036 -1.044 1.00 91.06 78 ASP A CA 1
ATOM 593 C C . ASP A 1 78 ? -1.034 3.847 -0.358 1.00 91.06 78 ASP A C 1
ATOM 595 O O . ASP A 1 78 ? -0.565 3.381 0.684 1.00 91.06 78 ASP A O 1
ATOM 599 N N . VAL A 1 79 ? -2.091 3.317 -0.983 1.00 91.19 79 VAL A N 1
ATOM 600 C CA . VAL A 1 79 ? -2.816 2.128 -0.511 1.00 91.19 79 VAL A CA 1
ATOM 601 C C . VAL A 1 79 ? -1.911 0.897 -0.541 1.00 91.19 79 VAL A C 1
ATOM 603 O O . VAL A 1 79 ? -1.820 0.198 0.459 1.00 91.19 79 VAL A O 1
ATOM 606 N N . ALA A 1 80 ? -1.185 0.657 -1.631 1.00 90.62 80 ALA A N 1
ATOM 607 C CA . ALA A 1 80 ? -0.258 -0.461 -1.782 1.00 90.62 80 ALA A CA 1
ATOM 608 C C . ALA A 1 80 ? 0.871 -0.422 -0.755 1.00 90.62 80 ALA A C 1
ATOM 610 O O . ALA A 1 80 ? 1.202 -1.439 -0.145 1.00 90.62 80 ALA A O 1
ATOM 611 N N . ARG A 1 81 ? 1.458 0.760 -0.530 1.00 89.69 81 ARG A N 1
ATOM 612 C CA . ARG A 1 81 ? 2.477 0.939 0.507 1.00 89.69 81 ARG A CA 1
ATOM 613 C C . ARG A 1 81 ? 1.911 0.587 1.881 1.00 89.69 81 ARG A C 1
ATOM 615 O O . ARG A 1 81 ? 2.514 -0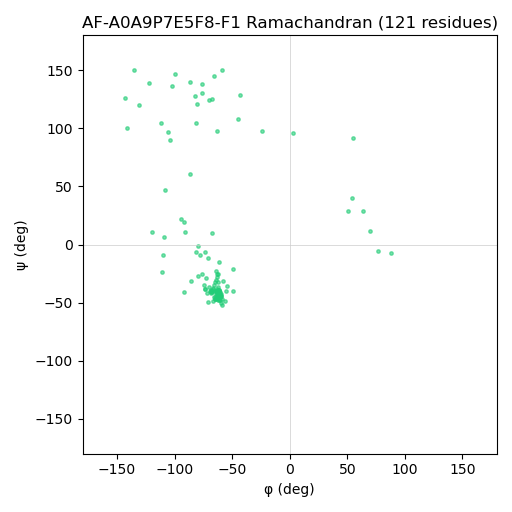.222 2.580 1.00 89.69 81 ARG A O 1
ATOM 622 N N . LYS A 1 82 ? 0.749 1.141 2.244 1.00 90.44 82 LYS A N 1
ATOM 623 C CA . LYS A 1 82 ? 0.118 0.870 3.544 1.00 90.44 82 LYS A CA 1
ATOM 624 C C . LYS A 1 82 ? -0.335 -0.574 3.698 1.00 90.44 82 LYS A C 1
ATOM 626 O O . LYS A 1 82 ? -0.209 -1.125 4.781 1.00 90.44 82 LYS A O 1
ATOM 631 N N . TRP A 1 83 ? -0.792 -1.197 2.621 1.00 90.12 83 TRP A N 1
ATOM 632 C CA . TRP A 1 83 ? -1.137 -2.612 2.590 1.00 90.12 83 TRP A CA 1
ATOM 633 C C . TRP A 1 83 ? 0.076 -3.492 2.892 1.00 90.12 83 TRP A C 1
ATOM 635 O O . TRP A 1 83 ? 0.019 -4.342 3.775 1.00 90.12 83 TRP A O 1
ATOM 645 N N . ARG A 1 84 ? 1.210 -3.228 2.233 1.00 88.19 84 ARG A N 1
ATOM 646 C CA . ARG A 1 84 ? 2.469 -3.931 2.507 1.00 88.19 84 ARG A CA 1
ATOM 647 C C . ARG A 1 84 ? 2.961 -3.699 3.936 1.00 88.19 84 ARG A C 1
ATOM 649 O O . ARG A 1 84 ? 3.388 -4.651 4.575 1.00 88.19 84 ARG A O 1
ATOM 656 N N . GLU A 1 85 ? 2.869 -2.472 4.446 1.00 87.69 85 GLU A N 1
ATOM 657 C CA . GLU A 1 85 ? 3.184 -2.172 5.851 1.00 87.69 85 GLU A CA 1
ATOM 658 C C . GLU A 1 85 ? 2.273 -2.954 6.812 1.00 87.69 85 GLU A C 1
ATOM 660 O O . GLU A 1 85 ? 2.762 -3.572 7.755 1.00 87.69 85 GLU A O 1
ATOM 665 N N . LEU A 1 86 ? 0.966 -3.002 6.549 1.00 85.50 86 LEU A N 1
ATOM 666 C CA . LEU A 1 86 ? 0.006 -3.723 7.384 1.00 85.50 86 LEU A CA 1
ATOM 667 C C . LEU A 1 86 ? 0.314 -5.223 7.442 1.00 85.50 86 LEU A C 1
ATOM 669 O O . LEU A 1 86 ? 0.330 -5.796 8.526 1.00 85.50 86 LEU A O 1
ATOM 673 N N . LEU A 1 87 ? 0.644 -5.832 6.300 1.00 85.44 87 LEU A N 1
ATOM 674 C CA . LEU A 1 87 ? 1.060 -7.236 6.223 1.00 85.44 87 LEU A CA 1
ATOM 675 C C . LEU A 1 87 ? 2.369 -7.517 6.977 1.00 85.44 87 LEU A C 1
ATOM 677 O O . LEU A 1 87 ? 2.579 -8.631 7.442 1.00 85.44 87 LEU A O 1
ATOM 681 N N . THR A 1 88 ? 3.260 -6.531 7.111 1.00 83.56 88 THR A N 1
ATOM 682 C CA . THR A 1 88 ? 4.487 -6.702 7.911 1.00 83.56 88 THR A CA 1
ATOM 683 C C . THR A 1 88 ? 4.260 -6.561 9.414 1.00 83.56 88 THR A C 1
ATOM 685 O O . THR A 1 88 ? 5.022 -7.133 10.187 1.00 83.56 88 THR A O 1
ATOM 688 N N . VAL A 1 89 ? 3.243 -5.800 9.830 1.00 81.88 89 VAL A N 1
ATOM 689 C CA . VAL A 1 89 ? 2.963 -5.515 11.248 1.00 81.88 89 VAL A CA 1
ATOM 690 C C . VAL A 1 89 ? 1.993 -6.534 11.847 1.00 81.88 89 VAL A C 1
ATOM 692 O O . VAL A 1 89 ? 2.197 -6.981 12.972 1.00 81.88 89 VAL A O 1
ATOM 695 N N . ASP A 1 90 ? 0.955 -6.926 11.108 1.00 81.25 90 ASP A N 1
ATOM 696 C CA . ASP A 1 90 ? -0.064 -7.870 11.566 1.00 81.25 90 ASP A CA 1
ATOM 697 C C . ASP A 1 90 ? 0.156 -9.246 10.916 1.00 81.25 90 ASP A C 1
ATOM 699 O O . ASP A 1 90 ? -0.373 -9.547 9.842 1.00 81.25 90 ASP A O 1
ATOM 703 N N . CYS A 1 91 ? 0.944 -10.099 11.587 1.00 78.00 91 CYS A N 1
ATOM 704 C CA . CYS A 1 91 ? 1.219 -11.469 11.130 1.00 78.00 91 CYS A CA 1
ATOM 705 C C . CYS A 1 91 ? -0.078 -12.291 10.956 1.00 78.00 91 CYS A C 1
ATOM 707 O O . CYS A 1 91 ? -0.136 -13.150 10.077 1.00 78.00 91 CYS A O 1
ATOM 709 N N . ALA A 1 92 ? -1.131 -12.037 11.744 1.00 79.56 92 ALA A N 1
ATOM 710 C CA . ALA A 1 92 ? -2.400 -12.758 11.619 1.00 79.56 92 ALA A CA 1
ATOM 711 C C . ALA A 1 92 ? -3.171 -12.319 10.366 1.00 79.56 92 ALA A C 1
ATOM 713 O O . ALA A 1 92 ? -3.776 -13.137 9.669 1.00 79.56 92 ALA A O 1
ATOM 714 N N . LEU A 1 93 ? -3.132 -11.028 10.037 1.00 79.75 93 LEU A N 1
ATOM 715 C CA . LEU A 1 93 ? -3.665 -10.513 8.778 1.00 79.75 93 LEU A CA 1
ATOM 716 C C . LEU A 1 93 ? -2.860 -11.016 7.576 1.00 79.75 93 LEU A C 1
ATOM 718 O O . LEU A 1 93 ? -3.473 -11.389 6.579 1.00 79.75 93 LEU A O 1
ATOM 722 N N . ALA A 1 94 ? -1.534 -11.121 7.693 1.00 79.50 94 ALA A N 1
ATOM 723 C CA . ALA A 1 94 ? -0.685 -11.716 6.662 1.00 79.50 94 ALA A CA 1
ATOM 724 C C . ALA A 1 94 ? -1.014 -13.193 6.402 1.00 79.50 94 ALA A C 1
ATOM 726 O O . ALA A 1 94 ? -1.169 -13.585 5.251 1.00 79.50 94 ALA A O 1
ATOM 727 N N . GLN A 1 95 ? -1.218 -13.992 7.453 1.00 79.19 95 GLN A N 1
ATOM 728 C CA . GLN A 1 95 ? -1.636 -15.392 7.315 1.00 79.19 95 GLN A CA 1
ATOM 729 C C . GLN A 1 95 ? -3.023 -15.527 6.670 1.00 79.19 95 GLN A C 1
ATOM 731 O O . GLN A 1 95 ? -3.218 -16.356 5.783 1.00 79.19 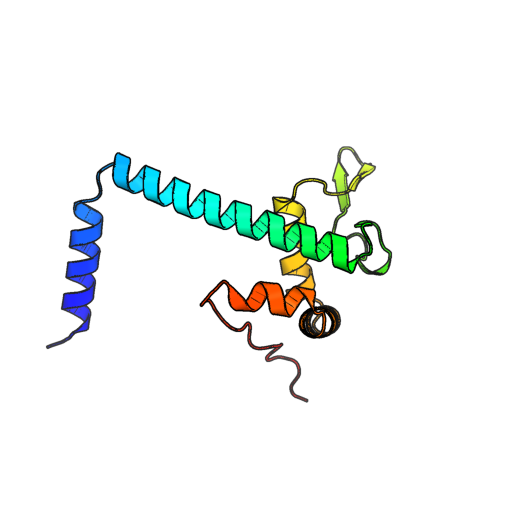95 GLN A O 1
ATOM 736 N N . ARG A 1 96 ? -3.989 -14.685 7.067 1.00 79.25 96 ARG A N 1
ATOM 737 C CA . ARG A 1 96 ? -5.319 -14.648 6.427 1.00 79.25 96 ARG A CA 1
ATOM 738 C C . ARG A 1 96 ? -5.242 -14.249 4.960 1.00 79.25 96 ARG A C 1
ATOM 740 O O . ARG A 1 96 ? -6.014 -14.752 4.150 1.00 79.25 96 ARG A O 1
ATOM 747 N N . TRP A 1 97 ? -4.335 -13.335 4.630 1.00 77.75 97 TRP A N 1
ATOM 748 C CA . TRP A 1 97 ? -4.078 -12.945 3.254 1.00 77.75 97 TRP A CA 1
ATOM 749 C C . TRP A 1 97 ? -3.496 -14.108 2.449 1.00 77.75 97 TRP A C 1
ATOM 751 O O . TRP A 1 97 ? -4.004 -14.397 1.371 1.00 77.75 97 TRP A O 1
ATOM 761 N N . GLU A 1 98 ? -2.494 -14.805 2.982 1.00 76.38 98 GLU A N 1
ATOM 762 C CA . GLU A 1 98 ? -1.818 -15.917 2.304 1.00 76.38 98 GLU A CA 1
ATOM 763 C C . GLU A 1 98 ? -2.746 -17.115 2.050 1.00 76.38 98 GLU A C 1
ATOM 765 O O . GLU A 1 98 ? -2.628 -17.767 1.022 1.00 76.38 98 GLU A O 1
ATOM 770 N N . GLY A 1 99 ? -3.738 -17.344 2.917 1.00 70.00 99 GLY A N 1
ATOM 771 C CA . GLY A 1 99 ? -4.807 -18.323 2.679 1.00 70.00 99 GLY A CA 1
ATOM 772 C C . GLY A 1 99 ? -5.930 -17.845 1.748 1.00 70.00 99 GLY A C 1
ATOM 773 O O . GLY A 1 99 ? -6.884 -18.589 1.515 1.00 70.00 99 GLY A O 1
ATOM 774 N N . SER A 1 100 ? -5.876 -16.606 1.246 1.00 69.75 100 SER A N 1
ATOM 775 C CA . SER A 1 100 ? -6.880 -16.089 0.316 1.00 69.75 100 SER A CA 1
ATOM 776 C C . SER A 1 100 ? -6.522 -16.457 -1.131 1.00 69.75 100 SER A C 1
ATOM 778 O O . SER A 1 100 ? -5.367 -16.312 -1.533 1.00 69.75 100 SER A O 1
ATOM 780 N N . PRO A 1 101 ? -7.499 -16.833 -1.977 1.00 64.75 101 PRO A N 1
ATOM 781 C CA . PRO A 1 101 ? -7.238 -17.177 -3.381 1.00 64.75 101 PRO A CA 1
ATOM 782 C C . PRO A 1 101 ? -6.643 -16.015 -4.202 1.00 64.75 101 PRO A C 1
ATOM 784 O O . PRO A 1 101 ? -6.109 -16.218 -5.292 1.00 64.75 101 PRO A O 1
ATOM 787 N N . LEU A 1 102 ? -6.709 -14.782 -3.685 1.00 63.00 102 LEU A N 1
ATOM 788 C CA . LEU A 1 102 ? -6.088 -13.605 -4.290 1.00 63.00 102 LEU A CA 1
ATOM 789 C C . LEU A 1 102 ? -4.566 -13.547 -4.067 1.00 63.00 102 LEU A C 1
ATOM 791 O O . LEU A 1 102 ? -3.869 -12.951 -4.889 1.00 63.00 102 LEU A O 1
ATOM 795 N N . ALA A 1 103 ? -4.043 -14.175 -3.010 1.00 61.94 103 ALA A N 1
ATOM 796 C CA . ALA A 1 103 ? -2.604 -14.263 -2.764 1.00 61.94 103 ALA A CA 1
ATOM 797 C C . ALA A 1 103 ? -1.915 -15.256 -3.714 1.00 61.94 103 ALA A C 1
ATOM 799 O O . ALA A 1 103 ? -0.841 -14.958 -4.245 1.00 61.94 103 ALA A O 1
ATOM 800 N N . ASP A 1 104 ? -2.567 -16.380 -4.019 1.00 56.16 104 ASP A N 1
ATOM 801 C CA . ASP A 1 104 ? -2.046 -17.399 -4.943 1.00 56.16 104 ASP A CA 1
ATOM 802 C C . ASP A 1 104 ? -1.883 -16.866 -6.375 1.00 56.16 104 ASP A C 1
ATOM 804 O O . ASP A 1 104 ? -0.864 -17.091 -7.038 1.00 56.16 104 ASP A O 1
ATOM 808 N N . LEU A 1 105 ? -2.842 -16.056 -6.834 1.00 55.75 105 LEU A N 1
ATOM 809 C CA . LEU A 1 105 ? -2.755 -15.352 -8.119 1.00 55.75 105 LEU A CA 1
ATOM 810 C C . LEU A 1 105 ? -1.590 -14.349 -8.163 1.00 55.75 105 LEU A C 1
ATOM 812 O O . LEU A 1 105 ? -1.070 -14.049 -9.238 1.00 55.75 105 LEU A O 1
ATOM 816 N N . GLN A 1 106 ? -1.145 -13.848 -7.010 1.00 58.62 106 GLN A N 1
ATOM 817 C CA . GLN A 1 106 ? -0.067 -12.867 -6.902 1.00 58.62 106 GLN A CA 1
ATOM 818 C C . GLN A 1 106 ? 1.327 -13.521 -6.861 1.00 58.62 106 GLN A C 1
ATOM 820 O O . GLN A 1 106 ? 2.286 -12.944 -7.382 1.00 58.62 106 GLN A O 1
ATOM 825 N N . SER A 1 107 ? 1.431 -14.732 -6.299 1.00 52.78 107 SER A N 1
ATOM 826 C CA . SER A 1 107 ? 2.680 -15.497 -6.133 1.00 52.78 107 SER A CA 1
ATOM 827 C C . SER A 1 107 ? 3.220 -16.079 -7.452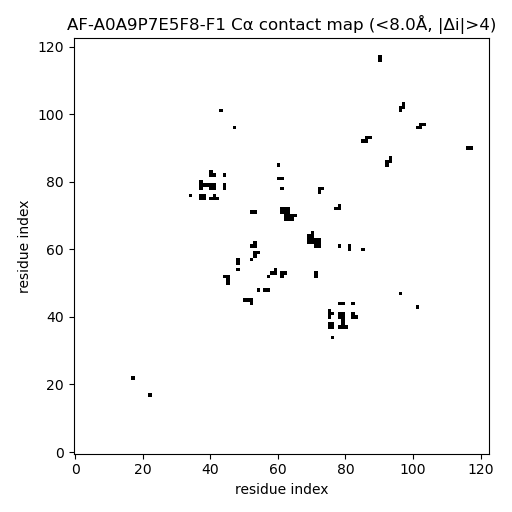 1.00 52.78 107 SER A C 1
ATOM 829 O O . SER A 1 107 ? 4.428 -16.178 -7.658 1.00 52.78 107 SER A O 1
ATOM 831 N N . SER A 1 108 ? 2.336 -16.380 -8.409 1.00 54.69 108 SER A N 1
ATOM 832 C CA . SER A 1 108 ? 2.692 -17.005 -9.697 1.00 54.69 108 SER A CA 1
ATOM 833 C C . SER A 1 108 ? 3.461 -16.109 -10.688 1.00 54.69 108 SER A C 1
ATOM 835 O O . SER A 1 108 ? 3.990 -16.611 -11.679 1.00 54.69 108 SER A O 1
ATOM 837 N N . LEU A 1 109 ? 3.560 -14.794 -10.445 1.00 48.72 109 LEU A N 1
ATOM 838 C CA . LEU A 1 109 ? 4.063 -13.820 -11.430 1.00 48.72 109 LEU A CA 1
ATOM 839 C C . LEU A 1 109 ? 5.325 -13.044 -11.004 1.00 48.72 109 LEU A C 1
ATOM 841 O O . LEU A 1 109 ? 5.704 -12.096 -11.696 1.00 48.72 109 LEU A O 1
ATOM 845 N N . LEU A 1 110 ? 6.006 -13.418 -9.909 1.00 41.72 110 LEU A N 1
ATOM 846 C CA . LEU A 1 110 ? 7.296 -12.827 -9.508 1.00 41.72 110 LEU A CA 1
ATOM 847 C C . LEU A 1 110 ? 8.256 -13.865 -8.886 1.00 41.72 110 LEU A C 1
ATOM 849 O O . LEU A 1 110 ? 7.929 -14.445 -7.855 1.00 41.72 110 LEU A O 1
ATOM 853 N N . PRO A 1 111 ? 9.501 -14.019 -9.385 1.00 43.84 111 PRO A N 1
ATOM 854 C CA . PRO A 1 111 ? 10.550 -14.754 -8.689 1.00 43.84 111 PRO A CA 1
ATOM 855 C C . PRO A 1 111 ? 11.272 -13.813 -7.716 1.00 43.84 111 PRO A C 1
ATOM 857 O O . PRO A 1 111 ? 12.457 -13.542 -7.881 1.00 43.84 111 PRO A O 1
ATOM 860 N N . VAL A 1 112 ? 10.587 -13.230 -6.728 1.00 43.03 112 VAL A N 1
ATOM 861 C CA . VAL A 1 112 ? 11.284 -12.427 -5.709 1.00 43.03 112 VAL A CA 1
ATOM 862 C C . VAL A 1 112 ? 10.681 -12.655 -4.334 1.00 43.03 112 VAL A C 1
ATOM 864 O O . VAL A 1 112 ? 9.702 -12.029 -3.952 1.00 43.03 112 VAL A O 1
ATOM 867 N N . ARG A 1 113 ? 11.402 -13.508 -3.598 1.00 43.69 113 ARG A N 1
ATOM 868 C CA . ARG A 1 113 ? 11.454 -13.628 -2.140 1.00 43.69 113 ARG A CA 1
ATOM 869 C C . ARG A 1 113 ? 10.093 -13.832 -1.491 1.00 43.69 113 ARG A C 1
ATOM 871 O O . ARG A 1 113 ? 9.465 -12.883 -1.039 1.00 43.69 113 ARG A O 1
ATOM 878 N N . SER A 1 114 ? 9.770 -15.120 -1.338 1.00 42.44 114 SER A N 1
ATOM 879 C CA . SER A 1 114 ? 9.221 -15.678 -0.100 1.00 42.44 114 SER A CA 1
ATOM 880 C C . SER A 1 114 ? 9.644 -14.789 1.070 1.00 42.44 114 SER A C 1
ATOM 882 O O . SER A 1 114 ? 10.793 -14.818 1.530 1.00 42.44 114 SER A O 1
ATOM 884 N N . LEU A 1 115 ? 8.733 -13.902 1.468 1.00 43.41 115 LEU A N 1
ATOM 885 C CA . LEU A 1 115 ? 8.768 -13.293 2.776 1.00 43.41 115 LEU A CA 1
ATOM 886 C C . LEU A 1 115 ? 8.581 -14.484 3.693 1.00 43.41 115 LEU A C 1
ATOM 888 O O . LEU A 1 115 ? 7.479 -14.998 3.833 1.00 43.41 115 LEU A O 1
ATOM 892 N N . ARG A 1 116 ? 9.704 -14.988 4.211 1.00 45.91 116 ARG A N 1
ATOM 893 C CA . ARG A 1 116 ? 9.711 -15.907 5.337 1.00 45.91 116 ARG A CA 1
ATOM 894 C C . ARG A 1 116 ? 8.743 -15.316 6.348 1.00 45.91 116 ARG A C 1
ATOM 896 O O . ARG A 1 116 ? 9.032 -14.263 6.920 1.00 45.91 116 ARG A O 1
ATOM 903 N N . ALA A 1 117 ? 7.595 -15.973 6.472 1.00 44.34 117 ALA A N 1
ATOM 904 C CA . ALA A 1 117 ? 6.612 -15.711 7.494 1.00 44.34 117 ALA A CA 1
ATOM 905 C C . ALA A 1 117 ? 7.355 -15.511 8.819 1.00 44.34 117 ALA A C 1
ATOM 907 O O . ALA A 1 117 ? 8.262 -16.279 9.149 1.00 44.34 117 ALA A O 1
ATOM 908 N N . CYS A 1 118 ? 7.031 -14.397 9.471 1.00 42.09 118 CYS A N 1
ATOM 909 C CA . CYS A 1 118 ? 7.466 -13.947 10.787 1.00 42.09 118 CYS A CA 1
ATOM 910 C C . CYS A 1 118 ? 8.491 -14.872 11.483 1.00 42.09 118 CYS A C 1
ATOM 912 O O . CYS A 1 118 ? 8.118 -15.791 12.203 1.00 42.09 118 CYS A O 1
ATOM 914 N N . HIS A 1 119 ? 9.794 -14.570 11.368 1.00 47.12 119 HIS A N 1
ATOM 915 C CA . HIS A 1 119 ? 10.860 -15.214 12.169 1.00 47.12 119 HIS A CA 1
ATOM 916 C C . HIS A 1 119 ? 10.785 -14.863 13.676 1.00 47.12 119 HIS A C 1
ATOM 918 O O . HIS A 1 119 ? 11.719 -15.131 14.422 1.00 47.12 119 HIS A O 1
ATOM 924 N N . ILE A 1 120 ? 9.692 -14.225 14.111 1.00 49.06 120 ILE A N 1
ATOM 925 C CA . ILE A 1 120 ? 9.431 -13.783 15.487 1.00 49.06 120 ILE A CA 1
ATOM 926 C C . ILE A 1 120 ? 8.316 -14.626 16.141 1.00 49.06 120 ILE A C 1
ATOM 928 O O . ILE A 1 120 ? 8.127 -14.554 17.348 1.00 49.06 120 ILE A O 1
ATOM 932 N N . CYS A 1 121 ? 7.618 -15.489 15.392 1.00 39.31 121 CYS A N 1
ATOM 933 C CA . CYS A 1 121 ? 6.572 -16.362 15.940 1.00 39.31 121 CYS A CA 1
ATOM 934 C C . CYS A 1 121 ? 6.999 -17.838 15.984 1.00 39.31 121 CYS A C 1
ATOM 936 O O . CYS A 1 121 ? 6.241 -18.709 15.567 1.00 39.31 121 CYS A O 1
ATOM 938 N N . VAL A 1 122 ? 8.206 -18.122 16.478 1.00 41.22 122 VAL A N 1
ATOM 939 C CA . VAL A 1 122 ? 8.548 -19.463 16.977 1.00 41.22 122 VAL A CA 1
ATOM 940 C C . VAL A 1 122 ? 8.579 -19.357 18.496 1.00 41.22 122 VAL A C 1
ATOM 942 O O . VAL A 1 122 ? 9.542 -18.843 19.063 1.00 41.22 122 VAL A O 1
ATOM 945 N N . VAL A 1 123 ? 7.460 -19.745 19.110 1.00 41.12 123 VAL A N 1
ATOM 946 C CA . VAL A 1 123 ? 7.410 -20.164 20.517 1.00 41.12 123 VAL A CA 1
ATOM 947 C C . VAL A 1 123 ? 8.050 -21.541 20.615 1.00 41.12 123 VAL A C 1
ATOM 949 O O . VAL A 1 123 ? 7.781 -22.357 19.702 1.00 41.12 123 VAL A O 1
#

Foldseek 3Di:
DDPVVVVVVVVVVVVVPQDPVNVVVVVVVVVVVLLVQLQLLLVLCCVVQVNDCPDVVVVLLQWDDDPNDTDGNDDSNSSSVSSVVCLVPDLVVVVVSCPDPSVVVVVVPDPDDDPPRDPPPDD

Nearest PDB structures (foldseek):
  7moq-assembly1_B  TM=3.190E-01  e=6.986E+00  Tetrahymena thermophila CU428

Mean predicted aligned error: 12.89 Å

Organism: NCBI:txid48587

Sequence (123 aa):
MCQRLISCIIALVVASRMSHVGYTKLCDALQRQRVARDTRDAAAARSFFGGNLDHLAAQGMFKYAKSGLPKLMNKDVDVARKWRELLTVDCALAQRWEGSPLADLQSSLLPVRSLRACHICVV